Protein AF-A0A2M9P562-F1 (afdb_monomer_lite)

Sequence (93 aa):
PGMTWSQRNHSGSRVVFHWIRKAYEPVEDLGLPQPLVVNEADVKNMAMPDTLGRWTTTRFFDHSDMRLDMHVTIVNLEPGAEIPFMETHVMEH

Radius of gyration: 16.77 Å; chains: 1; bounding box: 36×38×45 Å

Structure (mmCIF, N/CA/C/O backbone):
data_AF-A0A2M9P562-F1
#
_entry.id   AF-A0A2M9P562-F1
#
loop_
_atom_site.group_PDB
_atom_site.id
_atom_site.type_symbol
_atom_site.label_atom_id
_atom_site.label_alt_id
_atom_site.label_comp_id
_atom_site.label_asym_id
_atom_site.label_entity_id
_atom_site.label_seq_id
_atom_site.pdbx_PDB_ins_code
_atom_site.Cartn_x
_atom_site.Cartn_y
_atom_site.Cartn_z
_atom_site.occupancy
_atom_site.B_iso_or_equiv
_atom_site.auth_seq_id
_atom_site.auth_comp_id
_atom_site.auth_asym_id
_atom_site.auth_atom_id
_atom_site.pdbx_PDB_model_num
ATOM 1 N N . PRO A 1 1 ? -14.013 -9.359 -1.388 1.00 92.75 1 PRO A N 1
ATOM 2 C CA . PRO A 1 1 ? -15.421 -8.864 -1.353 1.00 92.75 1 PRO A CA 1
ATOM 3 C C . PRO A 1 1 ? -16.301 -9.800 -0.506 1.00 92.75 1 PRO A C 1
ATOM 5 O O . PRO A 1 1 ? -15.909 -10.941 -0.295 1.00 92.75 1 PRO A O 1
ATOM 8 N N . GLY A 1 2 ? -17.454 -9.336 -0.009 1.00 93.00 2 GLY A N 1
ATOM 9 C CA . GLY A 1 2 ? -18.442 -10.197 0.673 1.00 93.00 2 GLY A CA 1
ATOM 10 C C . GLY A 1 2 ? -18.082 -10.679 2.087 1.00 93.00 2 GLY A C 1
ATOM 11 O O . GLY A 1 2 ? 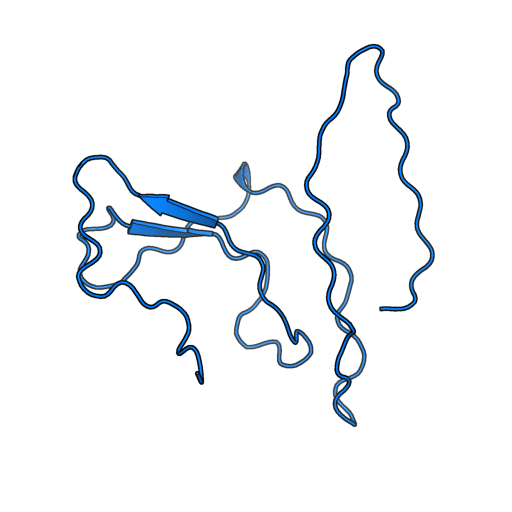-18.896 -11.335 2.725 1.00 93.00 2 GLY A O 1
ATOM 12 N N . MET A 1 3 ? -16.898 -10.342 2.604 1.00 95.06 3 MET A N 1
ATOM 13 C CA . MET A 1 3 ? -16.483 -10.701 3.962 1.00 95.06 3 MET A CA 1
ATOM 14 C C . MET A 1 3 ? -17.244 -9.882 5.010 1.00 95.06 3 MET A C 1
ATOM 16 O O . MET A 1 3 ? -17.328 -8.657 4.908 1.00 95.06 3 MET A O 1
ATOM 20 N N . THR A 1 4 ? -17.756 -10.548 6.043 1.00 96.44 4 THR A N 1
ATOM 21 C CA . THR A 1 4 ? -18.331 -9.883 7.216 1.00 96.44 4 THR A CA 1
ATOM 22 C C . THR A 1 4 ? -17.216 -9.344 8.106 1.00 96.44 4 THR A C 1
ATOM 24 O O . THR A 1 4 ? -16.336 -10.092 8.523 1.00 96.44 4 THR A O 1
ATOM 27 N N . TRP A 1 5 ? -17.261 -8.054 8.428 1.00 95.25 5 TRP A N 1
ATOM 28 C CA . TRP A 1 5 ? -16.320 -7.412 9.343 1.00 95.25 5 TRP A CA 1
ATOM 29 C C . TRP A 1 5 ? -17.016 -6.296 10.128 1.00 95.25 5 TRP A C 1
ATOM 31 O O . TRP A 1 5 ? -18.095 -5.830 9.760 1.00 95.25 5 TRP A O 1
ATOM 41 N N . SER A 1 6 ? -16.400 -5.875 11.229 1.00 96.69 6 SER A N 1
ATOM 42 C CA . SER A 1 6 ? -16.834 -4.713 12.004 1.00 96.69 6 SER A CA 1
ATOM 43 C C . SER A 1 6 ? -15.617 -4.007 12.591 1.00 96.69 6 SER A C 1
ATOM 45 O O . SER A 1 6 ? -14.570 -4.624 12.772 1.00 96.69 6 SER A O 1
ATOM 47 N N . GLN A 1 7 ? -15.757 -2.721 12.894 1.00 95.56 7 GLN A N 1
ATOM 48 C CA . GLN A 1 7 ? -14.713 -1.920 13.526 1.00 95.56 7 GLN A CA 1
ATOM 49 C C . GLN A 1 7 ? -15.279 -1.182 14.736 1.00 95.56 7 GLN A C 1
ATOM 51 O O . GLN A 1 7 ? -16.437 -0.756 14.737 1.00 95.56 7 GLN A O 1
ATOM 56 N N . ARG A 1 8 ? -14.457 -1.013 15.772 1.00 97.56 8 ARG A N 1
ATOM 57 C CA . ARG A 1 8 ? -14.824 -0.297 16.995 1.00 97.56 8 ARG A CA 1
ATOM 58 C C . ARG A 1 8 ? -13.630 0.482 17.526 1.00 97.56 8 ARG A C 1
ATOM 60 O O . ARG A 1 8 ? -12.529 -0.051 17.609 1.00 97.56 8 ARG A O 1
ATOM 67 N N . ASN A 1 9 ? -13.861 1.732 17.914 1.00 97.94 9 ASN A N 1
ATOM 68 C CA . ASN A 1 9 ? -12.877 2.516 18.649 1.00 97.94 9 ASN A CA 1
ATOM 69 C C . ASN A 1 9 ? -12.936 2.139 20.136 1.00 97.94 9 ASN A C 1
ATOM 71 O O . ASN A 1 9 ? -13.953 2.370 20.785 1.00 97.94 9 ASN A O 1
ATOM 75 N N . HIS A 1 10 ? -11.856 1.558 20.657 1.00 97.62 10 HIS A N 1
ATOM 76 C CA . HIS A 1 10 ? -11.718 1.205 22.075 1.00 97.62 10 HIS A CA 1
ATOM 77 C C . HIS A 1 10 ? -11.014 2.291 22.906 1.00 97.62 10 HIS A C 1
ATOM 79 O O . HIS A 1 10 ? -10.863 2.134 24.114 1.00 97.62 10 HIS A O 1
ATOM 85 N N . SER A 1 11 ? -10.573 3.382 22.275 1.00 97.31 11 SER A N 1
ATOM 86 C CA . SER A 1 11 ? -9.921 4.505 22.952 1.00 97.31 11 SER A CA 1
ATOM 87 C C . SER A 1 11 ? -10.930 5.574 23.393 1.00 97.31 11 SER A C 1
ATOM 89 O O . SER A 1 11 ? -12.040 5.656 22.869 1.00 97.31 11 SER A O 1
ATOM 91 N N . GLY A 1 12 ? -10.521 6.435 24.331 1.00 97.56 12 GLY A N 1
ATOM 92 C CA . GLY A 1 12 ? -11.278 7.636 24.715 1.00 97.56 12 GLY A CA 1
ATOM 93 C C . GLY A 1 12 ? -11.094 8.827 23.764 1.00 97.56 12 GLY A C 1
ATOM 94 O O . GLY A 1 12 ? -11.695 9.878 23.972 1.00 97.56 12 GLY A O 1
ATOM 95 N N . SER A 1 13 ? -10.257 8.686 22.735 1.00 98.19 13 SER A N 1
ATOM 96 C CA . SER A 1 13 ? -9.913 9.751 21.792 1.00 98.19 13 SER A CA 1
ATOM 97 C C . SER A 1 13 ? -10.572 9.524 20.433 1.00 98.19 13 SER A C 1
ATOM 99 O O . SER A 1 13 ? -10.976 8.414 20.085 1.00 98.19 13 SER A O 1
ATOM 101 N N . ARG A 1 14 ? -10.691 10.590 19.637 1.00 97.75 14 ARG A N 1
ATOM 102 C CA . ARG A 1 14 ? -11.232 10.503 18.276 1.00 97.75 14 ARG A CA 1
ATOM 103 C C . ARG A 1 14 ? -10.272 9.722 17.371 1.00 97.75 14 ARG A C 1
ATOM 105 O O . ARG A 1 14 ? -9.103 10.075 17.276 1.00 97.75 14 ARG A O 1
ATOM 112 N N . VAL A 1 15 ? -10.803 8.732 16.653 1.00 98.06 15 VAL A N 1
ATOM 113 C CA . VAL A 1 15 ? -10.107 8.005 15.578 1.00 98.06 15 VAL A CA 1
ATOM 114 C C . VAL A 1 15 ? -10.709 8.412 14.235 1.00 98.06 15 VAL A C 1
ATOM 116 O O . VAL A 1 15 ? -11.928 8.542 14.111 1.00 98.06 15 VAL A O 1
ATOM 119 N N . VAL A 1 16 ? -9.856 8.632 13.236 1.00 97.50 16 VAL A N 1
ATOM 120 C CA . VAL A 1 16 ? -10.238 9.012 11.869 1.00 97.50 16 VAL A CA 1
ATOM 121 C C . VAL A 1 16 ? -9.541 8.059 10.904 1.00 97.50 16 VAL A C 1
ATOM 123 O O . VAL A 1 16 ? -8.388 7.706 11.122 1.00 97.50 16 VAL A O 1
ATOM 126 N N . PHE A 1 17 ? -10.243 7.621 9.861 1.00 97.12 17 PHE A N 1
ATOM 127 C CA . PHE A 1 17 ? -9.709 6.716 8.846 1.00 97.12 17 PHE A CA 1
ATOM 128 C C . PHE A 1 17 ? -10.359 7.011 7.489 1.00 97.12 17 PHE A C 1
ATOM 130 O O . PHE A 1 17 ? -11.463 7.558 7.426 1.00 97.12 17 PHE A O 1
ATOM 137 N N . HIS A 1 18 ? -9.676 6.635 6.409 1.00 97.88 18 HIS A N 1
ATOM 138 C CA . HIS A 1 18 ? -10.224 6.676 5.056 1.00 97.88 18 HIS A CA 1
ATOM 139 C C . HIS A 1 18 ? -10.926 5.355 4.737 1.00 97.88 18 HIS A C 1
ATOM 141 O O . HIS A 1 18 ? -10.396 4.283 5.023 1.00 97.88 18 HIS A O 1
ATOM 147 N N . TRP A 1 19 ? -12.104 5.427 4.114 1.00 97.25 19 TRP A N 1
ATOM 148 C CA . TRP A 1 19 ? -12.837 4.249 3.653 1.00 97.25 19 TRP A CA 1
ATOM 149 C C . TRP A 1 19 ? -13.015 4.291 2.137 1.00 97.25 19 TRP A C 1
ATOM 151 O O . TRP A 1 19 ? -13.886 4.988 1.621 1.00 97.25 19 TRP A O 1
ATOM 161 N N . ILE A 1 20 ? -12.173 3.543 1.427 1.00 96.94 20 ILE A N 1
ATOM 162 C CA . ILE A 1 20 ? -12.177 3.461 -0.038 1.00 96.94 20 ILE A CA 1
ATOM 163 C C . ILE A 1 20 ? -12.892 2.172 -0.450 1.00 96.94 20 ILE A C 1
ATOM 165 O O . ILE A 1 20 ? -12.669 1.115 0.144 1.00 96.94 20 ILE A O 1
ATOM 169 N N . ARG A 1 21 ? -13.791 2.255 -1.436 1.00 96.94 21 ARG A N 1
ATOM 170 C CA . ARG A 1 21 ? -14.613 1.124 -1.889 1.00 96.94 21 ARG A CA 1
ATOM 171 C C . ARG A 1 21 ? -14.736 1.125 -3.410 1.00 96.94 21 ARG A C 1
ATOM 173 O O . ARG A 1 21 ? -15.009 2.165 -3.997 1.00 96.94 21 ARG A O 1
ATOM 180 N N . LYS A 1 22 ? -14.643 -0.063 -4.003 1.00 96.31 22 LYS A N 1
ATOM 181 C CA . LYS A 1 22 ? -14.961 -0.368 -5.404 1.00 96.31 22 LYS A CA 1
ATOM 182 C C . LYS A 1 22 ? -15.840 -1.621 -5.432 1.00 96.31 22 LYS A C 1
ATOM 184 O O . LYS A 1 22 ? -15.712 -2.483 -4.558 1.00 96.31 22 LYS A O 1
ATOM 189 N N . ALA A 1 23 ? -16.747 -1.720 -6.401 1.00 97.12 23 ALA A N 1
ATOM 190 C CA . ALA A 1 23 ? -17.380 -2.998 -6.708 1.00 97.12 23 ALA A CA 1
ATOM 191 C C . ALA A 1 23 ? -16.321 -3.931 -7.318 1.00 97.12 23 ALA A C 1
ATOM 193 O O . ALA A 1 23 ? -15.723 -3.593 -8.340 1.00 97.12 23 ALA A O 1
ATOM 194 N N . TYR A 1 24 ? -16.064 -5.058 -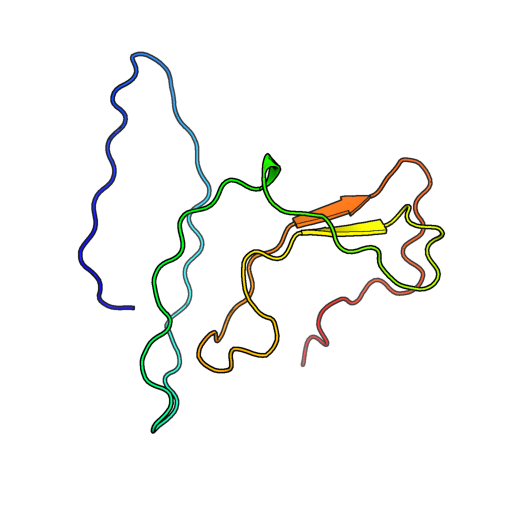6.652 1.00 97.12 24 TYR A N 1
ATOM 195 C CA . TYR A 1 24 ? -15.070 -6.027 -7.107 1.00 97.12 24 TYR A CA 1
ATOM 196 C C . TYR A 1 24 ? -15.486 -6.633 -8.445 1.00 97.12 24 TYR A C 1
ATOM 198 O O . TYR A 1 24 ? -16.626 -7.084 -8.574 1.00 97.12 24 TYR A O 1
ATOM 206 N N . GLU A 1 25 ? -14.560 -6.662 -9.393 1.00 96.94 25 GLU A N 1
ATOM 207 C CA . GLU A 1 25 ? -14.723 -7.306 -10.690 1.00 96.94 25 GLU A CA 1
ATOM 208 C C . GLU A 1 25 ? -14.039 -8.681 -10.671 1.00 96.94 25 GLU A C 1
ATOM 210 O O . GLU A 1 25 ? -12.810 -8.758 -10.659 1.00 96.94 25 GLU A O 1
ATOM 215 N N . PRO A 1 26 ? -14.808 -9.781 -10.584 1.00 94.94 26 PRO A N 1
ATOM 216 C CA . PRO A 1 26 ? -14.237 -11.117 -10.522 1.00 94.94 26 PRO A CA 1
ATOM 217 C C . PRO A 1 26 ? -13.737 -11.577 -11.890 1.00 94.94 26 PRO A C 1
ATOM 219 O O . PRO A 1 26 ? -14.377 -11.332 -12.911 1.00 94.94 26 PRO A O 1
ATOM 222 N N . VAL A 1 27 ? -12.655 -12.352 -11.875 1.00 95.81 27 VAL A N 1
ATOM 223 C CA . VAL A 1 27 ? -12.182 -13.112 -13.034 1.00 95.81 27 VAL A CA 1
ATOM 224 C C . VAL A 1 27 ? -12.341 -14.600 -12.740 1.00 95.81 27 VAL A C 1
ATOM 226 O O . VAL A 1 27 ? -12.078 -15.055 -11.621 1.00 95.81 27 VAL A O 1
ATOM 229 N N . GLU A 1 28 ? -12.811 -15.350 -13.735 1.00 95.38 28 GLU A N 1
ATOM 230 C CA . GLU A 1 28 ? -12.953 -16.804 -13.648 1.00 95.38 28 GLU A CA 1
ATOM 231 C C . GLU A 1 28 ? -11.604 -17.458 -13.293 1.00 95.38 28 GLU A C 1
ATOM 233 O O . GLU A 1 28 ? -10.541 -16.965 -13.667 1.00 95.38 28 GLU A O 1
ATOM 238 N N . ASP A 1 29 ? -11.648 -18.524 -12.493 1.00 94.81 29 ASP A N 1
ATOM 239 C CA . ASP A 1 29 ? -10.494 -19.326 -12.048 1.00 94.81 29 ASP A CA 1
ATOM 240 C C . ASP A 1 29 ? -9.410 -18.636 -11.189 1.00 94.81 29 ASP A C 1
ATOM 242 O O . ASP A 1 29 ? -8.527 -19.312 -10.661 1.00 94.81 29 ASP A O 1
ATOM 246 N N . LEU A 1 30 ? -9.490 -17.323 -10.946 1.00 93.94 30 LEU A N 1
ATOM 247 C CA . LEU A 1 30 ? -8.527 -16.588 -10.107 1.00 93.94 30 LEU A CA 1
ATOM 248 C C . LEU A 1 30 ? -8.877 -16.594 -8.605 1.00 93.94 30 LEU A C 1
ATOM 250 O O . LEU A 1 30 ? -8.010 -16.383 -7.753 1.00 93.94 30 LEU A O 1
ATOM 254 N N . GLY A 1 31 ? -10.132 -16.888 -8.254 1.00 94.38 31 GLY A N 1
ATOM 255 C CA . GLY A 1 31 ? -10.624 -16.801 -6.876 1.00 94.38 31 GLY A CA 1
ATOM 256 C C . GLY A 1 31 ? -10.665 -15.358 -6.347 1.00 94.38 31 GLY A C 1
ATOM 257 O O . GLY A 1 31 ? -10.484 -14.399 -7.089 1.00 94.38 31 GLY A O 1
ATOM 258 N N . LEU A 1 32 ? -10.936 -15.184 -5.047 1.00 95.19 32 LEU A N 1
ATOM 259 C CA . LEU A 1 32 ? -10.999 -13.853 -4.424 1.00 95.19 32 LEU A CA 1
ATOM 260 C C . LEU A 1 32 ? -9.643 -13.432 -3.831 1.00 95.19 32 LEU A C 1
ATOM 262 O O . LEU A 1 32 ? -8.929 -14.284 -3.291 1.00 95.19 32 LEU A O 1
ATOM 266 N N . PRO A 1 33 ? -9.314 -12.125 -3.828 1.00 94.81 33 PRO A N 1
ATOM 26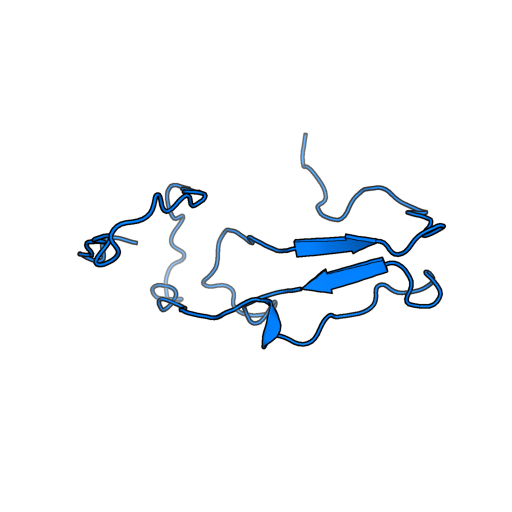7 C CA . PRO A 1 33 ? -8.145 -11.626 -3.117 1.00 94.81 33 PRO A CA 1
ATOM 268 C C . PRO A 1 33 ? -8.313 -11.829 -1.605 1.00 94.81 33 PRO A C 1
ATOM 270 O O . PRO A 1 33 ? -9.411 -11.676 -1.054 1.00 94.81 33 PRO A O 1
ATOM 273 N N . GLN A 1 34 ? -7.216 -12.165 -0.925 1.00 92.25 34 GLN A N 1
ATOM 274 C CA . GLN A 1 34 ? -7.204 -12.317 0.531 1.00 92.25 34 GLN A CA 1
ATOM 275 C C . GLN A 1 34 ? -7.201 -10.947 1.229 1.00 92.25 34 GLN A C 1
ATOM 277 O O . GLN A 1 34 ? -6.630 -9.991 0.701 1.00 92.25 34 GLN A O 1
ATOM 282 N N . PRO A 1 35 ? -7.830 -10.820 2.413 1.00 93.62 35 PRO A N 1
ATOM 283 C CA . PRO A 1 35 ? -7.737 -9.595 3.195 1.00 93.62 35 PRO A CA 1
ATOM 284 C C . PRO A 1 35 ? -6.294 -9.363 3.657 1.00 93.62 35 PRO A C 1
ATOM 286 O O . PRO A 1 35 ? -5.605 -10.293 4.071 1.00 93.62 35 PRO A O 1
ATOM 289 N N . LEU A 1 36 ? -5.875 -8.102 3.645 1.00 92.94 36 LEU A N 1
ATOM 290 C CA . LEU A 1 36 ? -4.573 -7.664 4.126 1.00 92.94 36 LEU A CA 1
ATOM 291 C C . LEU A 1 36 ? -4.759 -6.641 5.247 1.00 92.94 36 LEU A C 1
ATOM 293 O O . LEU A 1 36 ? -5.553 -5.710 5.118 1.00 92.94 36 LEU A O 1
ATOM 297 N N . VAL A 1 37 ? -3.996 -6.799 6.328 1.00 95.62 37 VAL A N 1
ATOM 298 C CA . VAL A 1 37 ? -3.887 -5.816 7.411 1.00 95.62 37 VAL A CA 1
ATOM 299 C C . VAL A 1 37 ? -2.407 -5.534 7.621 1.00 95.62 37 VAL A C 1
ATOM 301 O O . VAL A 1 37 ? -1.653 -6.436 7.974 1.00 95.62 37 VAL A O 1
ATOM 304 N N . VAL A 1 38 ? -1.991 -4.297 7.371 1.00 95.69 38 VAL A N 1
ATOM 305 C CA . VAL A 1 38 ? -0.589 -3.876 7.436 1.00 95.69 38 VAL A CA 1
ATOM 306 C C . VAL A 1 38 ? -0.506 -2.408 7.851 1.00 95.69 38 VAL A C 1
ATOM 308 O O . VAL A 1 38 ? -1.446 -1.645 7.620 1.00 95.69 38 VAL A O 1
ATOM 311 N N . ASN A 1 39 ? 0.604 -2.019 8.475 1.00 96.81 39 ASN A N 1
ATOM 312 C CA . ASN A 1 39 ? 0.947 -0.624 8.723 1.00 96.81 39 ASN A CA 1
ATOM 313 C C . ASN A 1 39 ? 1.939 -0.160 7.650 1.00 96.81 39 ASN A C 1
ATOM 315 O O . ASN A 1 39 ? 2.911 -0.857 7.374 1.00 96.81 39 ASN A O 1
ATOM 319 N N . GLU A 1 40 ? 1.699 1.001 7.041 1.00 96.25 40 GLU A N 1
ATOM 320 C CA . GLU A 1 40 ? 2.577 1.535 5.995 1.00 96.25 40 GLU A CA 1
ATOM 321 C C . GLU A 1 40 ? 4.017 1.742 6.472 1.00 96.25 40 GLU A C 1
ATOM 323 O O . GLU A 1 40 ? 4.941 1.442 5.721 1.00 96.25 40 GLU A O 1
ATOM 328 N N . ALA A 1 41 ? 4.200 2.101 7.748 1.00 96.50 41 ALA A N 1
ATOM 329 C CA . ALA A 1 41 ? 5.514 2.341 8.334 1.00 96.50 41 ALA A CA 1
ATOM 330 C C . ALA A 1 41 ? 6.405 1.083 8.360 1.00 96.50 41 ALA A C 1
ATOM 332 O O . ALA A 1 41 ? 7.630 1.193 8.424 1.00 96.50 41 ALA A O 1
ATOM 333 N N . ASP A 1 42 ? 5.800 -0.106 8.288 1.00 96.56 42 ASP A N 1
ATOM 334 C CA . ASP A 1 42 ? 6.500 -1.394 8.269 1.00 96.56 42 ASP A CA 1
ATOM 335 C C . ASP A 1 42 ? 6.762 -1.901 6.835 1.00 96.56 42 ASP A C 1
ATOM 337 O O . ASP A 1 42 ? 7.354 -2.966 6.640 1.00 96.56 42 ASP A O 1
ATOM 341 N N . VAL A 1 43 ? 6.330 -1.158 5.809 1.00 95.25 43 VAL A N 1
ATOM 342 C CA . VAL A 1 43 ? 6.458 -1.540 4.399 1.00 95.25 43 VAL A CA 1
ATOM 343 C C . VAL A 1 43 ? 7.572 -0.743 3.735 1.00 95.25 43 VAL A C 1
ATOM 345 O O . VAL A 1 43 ? 7.596 0.484 3.733 1.00 95.25 43 VAL A O 1
ATOM 348 N N . LYS A 1 44 ? 8.512 -1.454 3.106 1.00 94.56 44 LYS A N 1
ATOM 349 C CA . LYS A 1 44 ? 9.625 -0.816 2.403 1.00 94.56 44 LYS A CA 1
ATOM 350 C C . LYS A 1 44 ? 9.133 -0.050 1.172 1.00 94.56 44 LYS A C 1
ATOM 352 O O . LYS A 1 44 ? 8.544 -0.625 0.257 1.00 94.56 44 LYS A O 1
ATOM 357 N N . ASN A 1 45 ? 9.488 1.229 1.108 1.00 94.19 45 ASN A N 1
ATOM 358 C CA . ASN A 1 45 ? 9.247 2.073 -0.057 1.00 94.19 45 ASN A CA 1
ATOM 359 C C . ASN A 1 45 ? 10.047 1.603 -1.280 1.00 94.19 45 ASN A C 1
ATOM 361 O O . ASN A 1 45 ? 11.233 1.276 -1.183 1.00 94.19 45 ASN A O 1
ATOM 365 N N . MET A 1 46 ? 9.409 1.620 -2.450 1.00 93.00 46 MET A N 1
ATOM 366 C CA . MET A 1 46 ? 10.062 1.353 -3.730 1.00 93.00 46 MET A CA 1
ATOM 367 C C . MET A 1 46 ? 10.398 2.666 -4.425 1.00 93.00 46 MET A C 1
ATOM 369 O O . MET A 1 46 ? 9.497 3.455 -4.698 1.00 93.00 46 MET A O 1
ATOM 373 N N . ALA A 1 47 ? 11.676 2.902 -4.716 1.00 92.06 47 ALA A N 1
ATOM 374 C CA . ALA A 1 47 ? 12.111 4.079 -5.463 1.00 92.06 47 ALA A CA 1
ATOM 375 C C . ALA A 1 47 ? 11.623 4.024 -6.912 1.00 92.06 47 ALA A C 1
ATOM 377 O O . ALA A 1 47 ? 11.646 2.960 -7.536 1.00 92.06 47 ALA A O 1
ATOM 378 N N . MET A 1 48 ? 11.181 5.167 -7.432 1.00 89.12 48 MET A N 1
ATOM 379 C CA . MET A 1 48 ? 10.892 5.290 -8.853 1.00 89.12 48 MET A CA 1
ATOM 380 C C . MET A 1 48 ? 12.204 5.429 -9.645 1.00 89.12 48 MET A C 1
ATOM 382 O O . MET A 1 48 ? 13.173 6.003 -9.133 1.00 89.12 48 MET A O 1
ATOM 386 N N . PRO A 1 49 ? 12.277 4.870 -10.867 1.00 87.94 49 PRO A N 1
ATOM 387 C CA . PRO A 1 49 ? 13.428 5.050 -11.746 1.00 87.94 49 PRO A CA 1
ATOM 388 C C . PRO A 1 49 ? 13.690 6.529 -12.034 1.00 87.94 49 PRO A C 1
ATOM 390 O O . PRO A 1 49 ? 12.769 7.338 -12.027 1.00 87.94 49 PRO A O 1
ATOM 393 N N . ASP A 1 50 ? 14.951 6.873 -12.290 1.00 85.81 50 ASP A N 1
ATOM 394 C CA . ASP A 1 50 ? 15.376 8.189 -12.790 1.00 85.81 50 ASP A CA 1
ATOM 395 C C . ASP A 1 50 ? 15.054 9.408 -11.897 1.00 85.81 50 ASP A C 1
ATOM 397 O O . ASP A 1 50 ? 15.254 10.547 -12.306 1.00 85.81 50 ASP A O 1
ATOM 401 N N . THR A 1 51 ? 14.642 9.209 -10.637 1.00 87.81 51 THR A N 1
ATOM 402 C CA . THR A 1 51 ? 14.262 10.304 -9.714 1.00 87.81 51 THR A CA 1
ATOM 403 C C . THR A 1 51 ? 15.258 10.520 -8.571 1.00 87.81 51 THR A C 1
ATOM 405 O O . THR A 1 51 ? 14.904 11.083 -7.532 1.00 87.81 51 THR A O 1
ATOM 408 N N . LEU A 1 52 ? 16.486 9.995 -8.691 1.00 88.88 52 LEU A N 1
ATOM 409 C CA . LEU A 1 52 ? 17.524 10.035 -7.642 1.00 88.88 52 LEU A CA 1
ATOM 410 C C . LEU A 1 52 ? 17.026 9.540 -6.263 1.00 88.88 52 LEU A C 1
ATOM 412 O O . LEU A 1 52 ? 17.482 10.012 -5.224 1.00 88.88 52 LEU A O 1
ATOM 416 N N . GLY A 1 53 ? 16.042 8.633 -6.249 1.00 89.56 53 GLY A N 1
ATOM 417 C CA . GLY A 1 53 ? 15.410 8.117 -5.029 1.00 89.56 53 GLY A CA 1
ATOM 418 C C . GLY A 1 53 ? 14.488 9.094 -4.283 1.00 89.56 53 GLY A C 1
ATOM 419 O O . GLY A 1 53 ? 13.939 8.719 -3.254 1.00 89.56 53 GLY A O 1
ATOM 420 N N . ARG A 1 54 ? 14.276 10.318 -4.787 1.00 92.25 54 ARG A N 1
ATOM 421 C CA . ARG A 1 54 ? 13.438 11.350 -4.138 1.00 92.25 54 ARG A CA 1
ATOM 422 C C . ARG A 1 54 ? 11.937 11.130 -4.294 1.00 92.25 54 ARG A C 1
ATOM 424 O O . ARG A 1 54 ? 11.149 11.749 -3.590 1.00 92.25 54 ARG A O 1
ATOM 431 N N . TRP A 1 55 ? 11.548 10.263 -5.217 1.00 92.38 55 TRP A N 1
ATOM 432 C CA . TRP A 1 55 ? 10.181 9.807 -5.391 1.00 92.38 55 TRP A CA 1
ATOM 433 C C . TRP A 1 55 ? 10.141 8.306 -5.129 1.00 92.38 55 TRP A C 1
ATOM 435 O O . TRP A 1 55 ? 10.879 7.524 -5.735 1.00 92.38 55 TRP A O 1
ATOM 445 N N . THR A 1 56 ? 9.284 7.900 -4.198 1.00 93.38 56 THR A N 1
ATOM 446 C CA . THR A 1 56 ? 9.048 6.491 -3.897 1.00 93.38 56 THR A CA 1
ATOM 447 C C . THR A 1 56 ? 7.555 6.180 -3.853 1.00 93.38 56 THR A C 1
ATOM 449 O O . THR A 1 5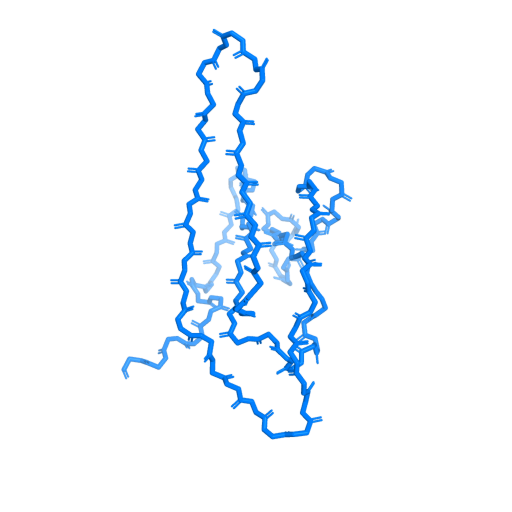6 ? 6.715 7.070 -3.734 1.00 93.38 56 THR A O 1
ATOM 452 N N . THR A 1 57 ? 7.206 4.902 -3.972 1.00 93.00 57 THR A N 1
ATOM 453 C CA . THR A 1 57 ? 5.836 4.412 -3.799 1.00 93.00 57 THR A CA 1
ATOM 454 C C . THR A 1 57 ? 5.820 3.259 -2.804 1.00 93.00 57 THR A C 1
ATOM 456 O O . THR A 1 57 ? 6.561 2.284 -2.957 1.00 93.00 57 THR A O 1
ATOM 459 N N . THR A 1 58 ? 4.947 3.351 -1.808 1.00 95.62 58 THR A N 1
ATOM 460 C CA . THR A 1 58 ? 4.619 2.270 -0.876 1.00 95.62 58 THR A CA 1
ATOM 461 C C . THR A 1 58 ? 3.470 1.462 -1.470 1.00 95.62 58 THR A C 1
ATOM 463 O O . THR A 1 58 ? 2.384 2.000 -1.707 1.00 95.62 58 THR A O 1
ATOM 466 N N . ARG A 1 59 ? 3.704 0.174 -1.742 1.00 94.19 59 ARG A N 1
ATOM 467 C CA . ARG A 1 59 ? 2.679 -0.763 -2.227 1.00 94.19 59 ARG A CA 1
ATOM 468 C C . ARG A 1 59 ? 2.498 -1.866 -1.196 1.00 94.19 59 ARG A C 1
ATOM 470 O O . ARG A 1 59 ? 3.482 -2.372 -0.671 1.00 94.19 59 ARG A O 1
ATOM 477 N N . PHE A 1 60 ? 1.251 -2.228 -0.919 1.00 93.44 60 PHE A N 1
ATOM 478 C CA . PHE A 1 60 ? 0.913 -3.162 0.162 1.00 93.44 60 PHE A CA 1
ATOM 479 C C . PHE A 1 60 ? 0.749 -4.610 -0.315 1.00 93.44 60 PHE A C 1
ATOM 481 O O . PHE A 1 60 ? 0.589 -5.514 0.493 1.00 93.44 60 PHE A O 1
ATOM 488 N N . PHE A 1 61 ? 0.779 -4.837 -1.622 1.00 89.38 61 PHE A N 1
ATOM 489 C CA . PHE A 1 61 ? 0.465 -6.108 -2.268 1.00 89.38 61 PHE A CA 1
ATOM 490 C C . PHE A 1 61 ? 1.509 -6.434 -3.341 1.00 89.38 61 PHE A C 1
ATOM 492 O O . PHE A 1 61 ? 2.260 -5.559 -3.786 1.00 89.38 61 PHE A O 1
ATOM 499 N N . ASP A 1 62 ? 1.537 -7.696 -3.763 1.00 88.69 62 ASP A N 1
ATOM 500 C CA . ASP A 1 62 ? 2.299 -8.126 -4.933 1.00 88.69 62 ASP A CA 1
ATOM 501 C C . ASP A 1 62 ? 1.642 -7.566 -6.202 1.00 88.69 62 ASP A C 1
ATOM 503 O O . ASP A 1 62 ? 0.461 -7.793 -6.454 1.00 88.69 62 ASP A O 1
ATOM 507 N N . HIS A 1 63 ? 2.406 -6.823 -7.004 1.00 85.44 63 HIS A N 1
ATOM 508 C CA . HIS A 1 63 ? 1.911 -6.210 -8.237 1.00 85.44 63 HIS A CA 1
ATOM 509 C C . HIS A 1 63 ? 1.548 -7.240 -9.320 1.00 85.44 63 HIS A C 1
ATOM 511 O O . HIS A 1 63 ? 0.839 -6.910 -10.266 1.00 85.44 63 HIS A O 1
ATOM 517 N N . SER A 1 64 ? 2.030 -8.478 -9.190 1.00 90.69 64 SER A N 1
ATOM 518 C CA . SER A 1 64 ? 1.685 -9.584 -10.083 1.00 90.69 64 SER A CA 1
ATOM 519 C C . SER A 1 64 ? 0.415 -10.339 -9.669 1.00 90.69 64 SER A C 1
ATOM 521 O O . SER A 1 64 ? -0.041 -11.210 -10.411 1.00 90.69 64 SER A O 1
ATOM 523 N N . ASP A 1 65 ? -0.191 -10.008 -8.520 1.00 93.31 65 ASP A N 1
ATOM 524 C CA . ASP A 1 65 ? -1.425 -10.649 -8.064 1.00 93.31 65 ASP A CA 1
ATOM 525 C C . ASP A 1 65 ? -2.643 -10.143 -8.849 1.00 93.31 65 ASP A C 1
ATOM 527 O O . ASP A 1 65 ? -3.279 -9.148 -8.506 1.00 93.31 65 ASP A O 1
ATOM 531 N N . MET A 1 66 ? -3.002 -10.889 -9.893 1.00 94.38 66 MET A N 1
ATOM 532 C CA . MET A 1 66 ? -4.130 -10.588 -10.784 1.00 94.38 66 MET A CA 1
ATOM 533 C C . MET A 1 66 ? -5.509 -10.720 -10.127 1.00 94.38 66 MET A C 1
ATOM 535 O O . MET A 1 66 ? -6.520 -10.433 -10.761 1.00 94.38 66 MET A O 1
ATOM 539 N N . ARG A 1 67 ? -5.589 -11.141 -8.859 1.00 95.69 67 ARG A N 1
ATOM 540 C CA . ARG A 1 67 ? -6.859 -11.167 -8.120 1.00 95.69 67 ARG A CA 1
ATOM 541 C C . ARG A 1 67 ? -7.269 -9.783 -7.628 1.00 95.69 67 ARG A C 1
ATOM 543 O O . ARG A 1 67 ? -8.427 -9.618 -7.243 1.00 95.69 67 ARG A O 1
ATOM 550 N N . LEU A 1 68 ? -6.337 -8.827 -7.571 1.00 95.31 68 LEU A N 1
ATOM 551 C CA . LEU A 1 68 ? -6.584 -7.452 -7.144 1.00 95.31 68 LEU A CA 1
ATOM 552 C C . LEU A 1 68 ? -6.957 -6.581 -8.348 1.00 95.31 68 LEU A C 1
ATOM 554 O O . LEU A 1 68 ? -6.159 -6.366 -9.249 1.00 95.31 68 LEU A O 1
ATOM 558 N N . ASP A 1 69 ? -8.168 -6.033 -8.321 1.00 95.06 69 ASP A N 1
ATOM 559 C CA . ASP A 1 69 ? -8.739 -5.173 -9.367 1.00 95.06 69 ASP A CA 1
ATOM 560 C C . ASP A 1 69 ? -8.688 -3.673 -9.006 1.00 95.06 69 ASP A C 1
ATOM 562 O O . ASP A 1 69 ? -9.311 -2.832 -9.656 1.00 95.06 69 ASP A O 1
ATOM 566 N N . MET A 1 70 ? -7.994 -3.331 -7.917 1.00 94.56 70 MET A N 1
ATOM 567 C CA . MET A 1 70 ? -7.717 -1.960 -7.500 1.00 94.56 70 MET A CA 1
ATOM 568 C C . MET A 1 70 ? -6.455 -1.899 -6.645 1.00 94.56 70 MET A C 1
ATOM 570 O O . MET A 1 70 ? -6.199 -2.778 -5.821 1.00 94.56 70 MET A O 1
ATOM 574 N N . HIS A 1 71 ? -5.716 -0.801 -6.772 1.00 94.06 71 HIS A N 1
ATOM 575 C CA . HIS A 1 71 ? -4.532 -0.518 -5.972 1.00 94.06 71 HIS A CA 1
ATOM 576 C C . HIS A 1 71 ? -4.751 0.743 -5.135 1.00 94.06 71 HIS A C 1
ATOM 578 O O . HIS A 1 71 ? -5.094 1.800 -5.658 1.00 94.06 71 HIS A O 1
ATOM 584 N N . VAL A 1 72 ? -4.512 0.638 -3.829 1.00 94.31 72 VAL A N 1
ATOM 585 C CA . VAL A 1 72 ? -4.368 1.792 -2.934 1.00 94.31 72 VAL A CA 1
ATOM 586 C C . VAL A 1 72 ? -2.913 1.819 -2.499 1.00 94.31 72 VAL A C 1
ATOM 588 O O . VAL A 1 72 ? -2.424 0.846 -1.935 1.00 94.31 72 VAL A O 1
ATOM 591 N N . THR A 1 73 ? -2.205 2.898 -2.801 1.00 94.44 73 THR A N 1
ATOM 592 C CA . THR A 1 73 ? -0.764 3.045 -2.550 1.00 94.44 73 THR A CA 1
ATOM 593 C C . THR A 1 73 ? -0.481 4.422 -1.970 1.00 94.44 73 THR A C 1
ATOM 595 O O . THR A 1 73 ? -1.314 5.320 -2.084 1.00 94.44 73 THR A O 1
ATOM 598 N N . ILE A 1 74 ? 0.708 4.613 -1.405 1.00 95.19 74 ILE A N 1
ATOM 599 C CA . ILE A 1 74 ? 1.175 5.931 -0.961 1.00 95.19 74 ILE A CA 1
ATOM 600 C C . ILE A 1 74 ? 2.323 6.360 -1.868 1.00 95.19 74 ILE A C 1
ATOM 602 O O . ILE A 1 74 ? 3.292 5.624 -2.039 1.00 95.19 74 ILE A O 1
ATOM 606 N N . VAL A 1 75 ? 2.199 7.540 -2.471 1.00 93.19 75 VAL A N 1
ATOM 607 C CA . VAL A 1 75 ? 3.283 8.182 -3.218 1.00 93.19 75 VAL A CA 1
ATOM 608 C C . VAL A 1 75 ? 3.991 9.154 -2.283 1.00 93.19 75 VAL A C 1
ATOM 610 O O . VAL A 1 75 ? 3.361 10.065 -1.752 1.00 93.19 75 VAL A O 1
ATOM 613 N N . ASN A 1 76 ? 5.296 8.962 -2.101 1.00 93.00 76 ASN A N 1
ATOM 614 C CA . ASN A 1 76 ? 6.128 9.791 -1.236 1.00 93.00 76 ASN A CA 1
ATOM 615 C C . ASN A 1 76 ? 7.070 10.637 -2.091 1.00 93.00 76 ASN A C 1
ATOM 617 O O . ASN A 1 76 ? 7.744 10.110 -2.983 1.00 93.00 76 ASN A O 1
ATOM 621 N N . LEU A 1 77 ? 7.133 11.930 -1.792 1.00 93.31 77 LEU A N 1
ATOM 622 C CA . LEU A 1 77 ? 7.968 12.903 -2.487 1.00 93.31 77 LEU A CA 1
ATOM 623 C C . LEU A 1 77 ? 8.822 13.640 -1.460 1.00 93.31 77 LEU A C 1
ATOM 625 O O . LEU A 1 77 ? 8.296 14.333 -0.591 1.00 93.31 77 LEU A O 1
ATOM 629 N N . GLU A 1 78 ? 10.136 13.500 -1.577 1.00 92.62 78 GLU A N 1
ATOM 630 C CA . GLU A 1 78 ? 11.085 14.297 -0.809 1.00 92.62 78 GLU A CA 1
ATOM 631 C C . GLU A 1 78 ? 11.091 15.755 -1.301 1.00 92.62 78 GLU A C 1
ATOM 633 O O . GLU A 1 78 ? 10.775 16.025 -2.467 1.00 92.62 78 GLU A O 1
ATOM 638 N N . PRO A 1 79 ? 11.486 16.729 -0.462 1.00 92.81 79 PRO A N 1
ATOM 639 C CA . PRO A 1 79 ? 11.649 18.110 -0.898 1.00 92.81 79 PRO A CA 1
ATOM 640 C C . PRO A 1 79 ? 12.546 18.224 -2.142 1.00 92.81 79 PRO A C 1
ATOM 642 O O . PRO A 1 79 ? 13.680 17.743 -2.166 1.00 92.81 79 PRO A O 1
ATOM 645 N N . GLY A 1 80 ? 12.035 18.874 -3.192 1.00 87.56 80 GLY A N 1
ATOM 646 C CA . GLY A 1 80 ? 12.738 18.993 -4.473 1.00 87.56 80 GLY A CA 1
ATOM 647 C C . GLY A 1 80 ? 12.738 17.712 -5.316 1.00 87.56 80 GLY A C 1
ATOM 648 O O . GLY A 1 80 ? 13.588 17.576 -6.199 1.00 87.56 80 GLY A O 1
ATOM 649 N N . ALA A 1 81 ? 11.841 16.762 -5.033 1.00 86.94 81 ALA A N 1
ATOM 650 C CA . ALA A 1 81 ? 11.489 15.705 -5.970 1.00 86.94 81 ALA A CA 1
ATOM 651 C C . ALA A 1 81 ? 10.852 16.311 -7.225 1.00 86.94 81 ALA A C 1
ATOM 653 O O . ALA A 1 81 ? 10.000 17.198 -7.147 1.00 86.94 81 ALA A O 1
ATOM 654 N N . GLU A 1 82 ? 11.266 15.801 -8.375 1.00 78.38 82 GLU A N 1
ATOM 655 C CA . GLU A 1 82 ? 10.651 16.095 -9.659 1.00 78.38 82 GLU A CA 1
ATOM 656 C C . GLU A 1 82 ? 9.838 14.875 -1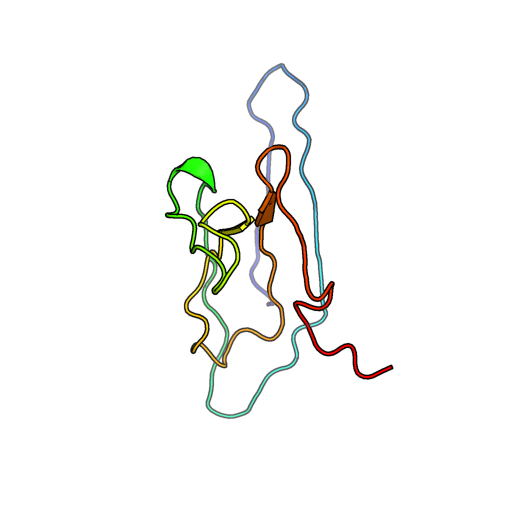0.080 1.00 78.38 82 GLU A C 1
ATOM 658 O O . GLU A 1 82 ? 10.287 13.735 -9.936 1.00 78.38 82 GLU A O 1
ATOM 663 N N . ILE A 1 83 ? 8.631 15.124 -10.578 1.00 77.12 83 ILE A N 1
ATOM 664 C CA . ILE A 1 83 ? 7.796 14.108 -11.207 1.00 77.12 83 ILE A CA 1
ATOM 665 C C . ILE A 1 83 ? 7.916 14.363 -12.713 1.00 77.12 83 ILE A C 1
ATOM 667 O O . ILE A 1 83 ? 7.154 15.175 -13.240 1.00 77.12 83 ILE A O 1
ATOM 671 N N . PRO A 1 84 ? 8.892 13.744 -13.405 1.00 66.38 84 PRO A N 1
ATOM 672 C CA . PRO A 1 84 ? 9.167 14.057 -14.810 1.00 66.38 84 PRO A CA 1
ATOM 673 C C . PRO A 1 84 ? 7.984 13.700 -15.722 1.00 66.38 84 PRO A C 1
ATOM 675 O O . PRO A 1 84 ? 7.802 14.311 -16.771 1.00 66.38 84 PRO A O 1
ATOM 678 N N . PHE A 1 85 ? 7.145 12.752 -15.289 1.00 67.31 85 PHE A N 1
ATOM 679 C CA . PHE A 1 85 ? 5.887 12.372 -15.924 1.00 67.31 85 PHE A CA 1
ATOM 680 C C . PHE A 1 85 ? 4.847 12.112 -14.829 1.00 67.31 85 PHE A C 1
ATOM 682 O O . PHE A 1 85 ? 5.029 11.225 -13.996 1.00 67.31 85 PHE A O 1
ATOM 689 N N . MET A 1 86 ? 3.772 12.904 -14.793 1.00 59.94 86 MET A N 1
ATOM 690 C CA . MET A 1 86 ? 2.770 12.894 -13.711 1.00 59.94 86 MET A CA 1
ATOM 691 C C . MET A 1 86 ? 1.762 11.737 -13.775 1.00 59.94 86 MET A C 1
ATOM 693 O O . MET A 1 86 ? 0.692 11.829 -13.179 1.00 59.94 86 MET A O 1
ATOM 697 N N . GLU A 1 87 ? 2.070 10.653 -14.483 1.00 62.25 87 GLU A N 1
ATOM 698 C CA . GLU A 1 87 ? 1.114 9.572 -14.704 1.00 62.25 87 GLU A CA 1
ATOM 699 C C . GLU A 1 87 ? 1.670 8.237 -14.195 1.00 62.25 87 GLU A C 1
ATOM 701 O O . GLU A 1 87 ? 2.571 7.641 -14.778 1.00 62.25 87 GLU A O 1
ATOM 706 N N . THR A 1 88 ? 1.146 7.778 -13.056 1.00 57.81 88 THR A N 1
ATOM 707 C CA . THR A 1 88 ? 1.438 6.452 -12.476 1.00 57.81 88 THR A CA 1
ATOM 708 C C . THR A 1 88 ? 0.405 5.395 -12.853 1.00 57.81 88 THR A C 1
ATOM 710 O O . THR A 1 88 ? 0.575 4.219 -12.533 1.00 57.81 88 THR A O 1
ATOM 713 N N . HIS A 1 89 ? -0.663 5.813 -13.522 1.00 62.06 89 HIS A N 1
ATOM 714 C CA . HIS A 1 89 ? -1.718 4.978 -14.062 1.00 62.06 89 HIS A CA 1
ATOM 715 C C . HIS A 1 89 ? -2.095 5.599 -15.395 1.00 62.06 89 HIS A C 1
ATOM 717 O O . HIS A 1 89 ? -2.499 6.753 -15.386 1.00 62.06 89 HIS A O 1
ATOM 723 N N . VAL A 1 90 ? -1.987 4.855 -16.503 1.00 64.06 90 VAL A N 1
ATOM 724 C CA . VAL A 1 90 ? -2.618 5.272 -17.764 1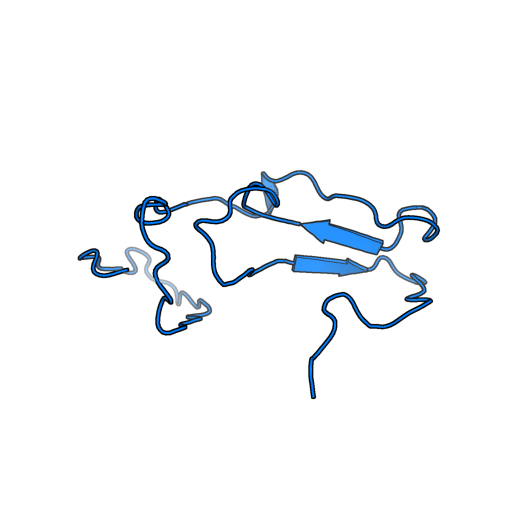.00 64.06 90 VAL A CA 1
ATOM 725 C C . VAL A 1 90 ? -4.100 5.396 -17.474 1.00 64.06 90 VAL A C 1
ATOM 727 O O . VAL A 1 90 ? -4.775 4.383 -17.287 1.00 64.06 90 VAL A O 1
ATOM 730 N N . MET A 1 91 ? -4.587 6.619 -17.324 1.00 47.38 91 MET A N 1
ATOM 731 C CA . MET A 1 91 ? -6.016 6.846 -17.274 1.00 47.38 91 MET A CA 1
ATOM 732 C C . MET A 1 91 ? -6.484 6.624 -18.709 1.00 47.38 91 MET A C 1
ATOM 734 O O . MET A 1 91 ? -6.255 7.471 -19.569 1.00 47.38 91 MET A O 1
ATOM 738 N N . GLU A 1 92 ? -7.094 5.473 -19.005 1.00 41.78 92 GLU A N 1
ATOM 739 C CA . GLU A 1 92 ? -7.998 5.425 -20.154 1.00 41.78 92 GLU A CA 1
ATOM 740 C C . GLU A 1 92 ? -9.109 6.448 -19.856 1.00 41.78 92 GLU A C 1
ATOM 742 O O . GLU A 1 92 ? -10.021 6.187 -19.071 1.00 41.78 92 GLU A O 1
ATOM 747 N N . HIS A 1 93 ? -8.936 7.669 -20.369 1.00 38.25 93 HIS A N 1
ATOM 748 C CA . HIS A 1 93 ? -9.990 8.669 -20.512 1.00 38.25 93 HIS A CA 1
ATOM 749 C C . HIS A 1 93 ? -10.924 8.277 -21.657 1.00 38.25 93 HIS A C 1
ATOM 751 O O . HIS A 1 93 ? -10.410 7.809 -22.700 1.00 38.25 93 HIS A O 1
#

Foldseek 3Di:
DPDDDDDDDPDPDDDDDDDDDDDQDDDPPLDADDDDDDDQVPFDWAADPPFVSQWTKGFRDDPPNPNDPDTDIDIGGHVPTDPVDPDPDPPPD

Secondary structure (DSSP, 8-state):
----------SSS--------------TTT-PPPP----GGGSPPEEPTTTTTSEEEE--S-TT-TT------EEEE-TT---SS--SS----

pLDDT: mean 89.77, std 12.48, range [38.25, 98.19]